Protein AF-H2YU91-F1 (afdb_monomer)

Foldseek 3Di:
DDDPVVVVVLQPQLPVVPPSDHALLSCCCSPVNADDVLLVVLLVVLVCVQCVVPPQWHFLVSVLVQFDLCQAPCNVVVVDPSVRVSVVLLVLLCRLDPDDSGIDGSVSSRSSVSVVVVVADDSVRSSSNSCRGRVD

Mean predicted aligned error: 5.47 Å

Nearest PDB structures (foldseek):
  8g2z-assembly1_1E  TM=6.990E-01  e=5.713E-08  Tetrahymena thermophila CU428
  3e3r-assembly2_A-2  TM=6.098E-01  e=7.472E-08  Homo sapiens
  8g2z-assembly1_2B  TM=7.391E-01  e=3.036E-06  Tetrahymena thermophila CU428
  8g2z-assembly1_3B  TM=7.334E-01  e=3.036E-06  Tetrahymena thermophila CU428
  8sf7-assembly1_1B  TM=7.199E-01  e=2.085E-06  Tetrahymena thermophila

Organism: Ciona savignyi (NCBI:txid51511)

InterPro domains:
  IPR002048 EF-hand domain [PF13499] (7-68)
  IPR002048 EF-hand domain [PS50222] (2-37)
  IPR011992 EF-hand domain pair [SSF47473] (2-133)
  IPR018247 EF-Hand 1, calcium-binding site [PS00018] (15-27)
  IPR051581 Calcium-Binding Signalling family [PTHR34524] (3-136)

Radius of gyration: 16.6 Å; Cα contacts (8 Å, |Δi|>4): 119; chains: 1; bounding box: 39×39×41 Å

Solvent-accessible surface area (backbone atoms only — not comparable to full-atom values): 7851 Å² total; per-residue (Å²): 131,79,54,68,70,58,47,54,54,51,46,61,67,37,24,77,88,69,80,85,59,73,53,74,65,37,48,41,47,66,77,75,44,78,67,54,67,77,60,44,52,52,53,53,52,51,50,51,67,68,30,76,82,67,78,65,51,32,48,48,70,59,53,55,71,60,46,36,50,65,50,28,67,52,30,64,72,66,77,40,52,49,69,56,54,53,48,53,53,52,53,52,49,48,71,58,38,88,84,45,67,53,52,43,33,66,64,51,54,46,51,55,46,43,60,53,48,74,76,40,95,42,68,68,58,47,51,50,39,50,27,51,22,59,73,105

Structure (mmCIF, N/CA/C/O backbone):
data_AF-H2YU91-F1
#
_entry.id   AF-H2YU91-F1
#
loop_
_atom_site.group_PDB
_atom_site.id
_atom_site.type_symbol
_atom_site.label_atom_id
_atom_site.label_alt_id
_atom_site.label_comp_id
_atom_site.label_asym_id
_atom_site.label_entity_id
_atom_site.label_seq_id
_atom_site.pdbx_PDB_ins_code
_atom_site.Cartn_x
_atom_site.Cartn_y
_atom_site.Cartn_z
_atom_site.occupancy
_atom_site.B_iso_or_equiv
_atom_site.auth_seq_id
_atom_site.auth_comp_id
_atom_site.auth_asym_id
_atom_site.auth_atom_id
_atom_site.pdbx_PDB_model_num
ATOM 1 N N . MET A 1 1 ? -23.578 22.900 10.680 1.00 58.44 1 MET A N 1
ATOM 2 C CA . MET A 1 1 ? -22.507 22.598 11.651 1.00 58.44 1 MET A CA 1
ATOM 3 C C . MET A 1 1 ? -23.056 21.514 12.563 1.00 58.44 1 MET A C 1
ATOM 5 O O . MET A 1 1 ? -24.199 21.667 12.978 1.00 58.44 1 MET A O 1
ATOM 9 N N . LEU A 1 2 ? -22.345 20.401 12.759 1.00 70.62 2 LEU A N 1
ATOM 10 C CA . LEU A 1 2 ? -22.827 19.314 13.622 1.00 70.62 2 LEU A CA 1
ATOM 11 C C . LEU A 1 2 ? -22.892 19.802 15.084 1.00 70.62 2 LEU A C 1
ATOM 13 O O . LEU A 1 2 ? -21.989 20.538 15.493 1.00 70.62 2 LEU A O 1
ATOM 17 N N . PRO A 1 3 ? -23.932 19.447 15.861 1.00 87.12 3 PRO A N 1
ATOM 18 C CA . PRO A 1 3 ? -23.958 19.666 17.306 1.00 87.12 3 PRO A CA 1
ATOM 19 C C . PRO A 1 3 ? -22.715 19.079 17.985 1.00 87.12 3 PRO A C 1
ATOM 21 O O . PRO A 1 3 ? -22.212 18.038 17.567 1.00 87.12 3 PRO A O 1
ATOM 24 N N . GLN A 1 4 ? -22.221 19.721 19.047 1.00 79.25 4 GLN A N 1
ATOM 25 C CA . GLN A 1 4 ? -20.974 19.312 19.708 1.00 79.25 4 GLN A CA 1
ATOM 26 C C . GLN A 1 4 ? -21.001 17.849 20.186 1.00 79.25 4 GLN A C 1
ATOM 28 O O . GLN A 1 4 ? -20.029 17.127 19.995 1.00 79.25 4 GLN A O 1
ATOM 33 N N . GLN A 1 5 ? -22.127 17.393 20.740 1.00 78.69 5 GLN A N 1
ATOM 34 C CA . GLN A 1 5 ? -22.296 15.997 21.164 1.00 78.69 5 GLN A CA 1
ATOM 35 C C . GLN A 1 5 ? -22.234 15.004 19.997 1.00 78.69 5 GLN A C 1
ATOM 37 O O 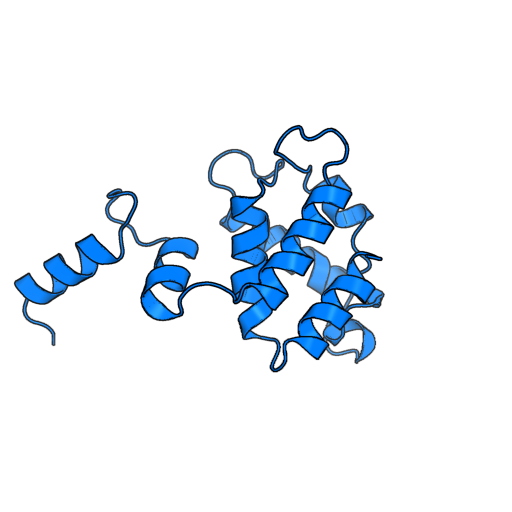. GLN A 1 5 ? -21.677 13.917 20.150 1.00 78.69 5 GLN A O 1
ATOM 42 N N . ASP A 1 6 ? -22.759 15.379 18.830 1.00 83.81 6 ASP A N 1
ATOM 43 C CA . ASP A 1 6 ? -22.709 14.535 17.634 1.00 83.81 6 ASP A CA 1
ATOM 44 C C . ASP A 1 6 ? -21.281 14.479 17.084 1.00 83.81 6 ASP A C 1
ATOM 46 O O . ASP A 1 6 ? -20.818 13.415 16.682 1.00 83.81 6 ASP A O 1
ATOM 50 N N . PHE A 1 7 ? -20.550 15.598 17.131 1.00 83.38 7 PHE A N 1
ATOM 51 C CA . PHE A 1 7 ? -19.137 15.631 16.759 1.00 83.38 7 PHE A CA 1
ATOM 52 C C . PHE A 1 7 ? -18.283 14.758 17.682 1.00 83.38 7 PHE A C 1
ATOM 54 O O . PHE A 1 7 ? -17.522 13.938 17.186 1.00 83.38 7 PHE A O 1
ATOM 61 N N . GLU A 1 8 ? -18.433 14.875 19.005 1.00 83.62 8 GLU A N 1
ATOM 62 C CA . GLU A 1 8 ? -17.699 14.044 19.972 1.00 83.62 8 GLU A CA 1
ATOM 63 C C . GLU A 1 8 ? -18.024 12.552 19.814 1.00 83.62 8 GLU A C 1
ATOM 65 O O . GLU A 1 8 ? -17.147 11.702 19.963 1.00 83.62 8 GLU A O 1
ATOM 70 N N . SER A 1 9 ? -19.275 12.230 19.475 1.00 84.06 9 SER A N 1
ATOM 71 C CA . SER A 1 9 ? -19.697 10.852 19.219 1.00 84.06 9 SER A CA 1
ATOM 72 C C . SER A 1 9 ? -19.071 10.295 17.942 1.00 84.06 9 SER A C 1
ATOM 74 O O . SER A 1 9 ? -18.565 9.178 17.961 1.00 84.06 9 SER A O 1
ATOM 76 N N . VAL A 1 10 ? -19.059 11.070 16.851 1.00 84.56 10 VAL A N 1
ATOM 77 C CA . VAL A 1 10 ? -18.381 10.685 15.601 1.00 84.56 10 VAL A CA 1
ATOM 78 C C . VAL A 1 10 ? -16.875 10.577 15.822 1.00 84.56 10 VAL A C 1
ATOM 80 O O . VAL A 1 10 ? -16.274 9.606 15.383 1.00 84.56 10 VAL A O 1
ATOM 83 N N . TRP A 1 11 ? -16.274 11.519 16.551 1.00 84.81 11 TRP A N 1
ATOM 84 C CA . TRP A 1 11 ? -14.840 11.522 16.832 1.00 84.81 11 TRP A CA 1
ATOM 85 C C . TRP A 1 11 ? -14.397 10.234 17.526 1.00 84.81 11 TRP A C 1
ATOM 87 O O . TRP A 1 11 ? -13.469 9.593 17.060 1.00 84.81 11 TRP A O 1
ATOM 97 N N . ARG A 1 12 ? -15.126 9.787 18.558 1.00 83.50 12 ARG A N 1
ATOM 98 C CA . ARG A 1 12 ? -14.846 8.518 19.261 1.00 83.50 12 ARG A CA 1
ATOM 99 C C . ARG A 1 12 ? -15.008 7.262 18.409 1.00 83.50 12 ARG A C 1
ATOM 101 O O . ARG A 1 12 ? -14.512 6.212 18.792 1.00 83.50 12 ARG A O 1
ATOM 108 N N . VAL A 1 13 ? -15.784 7.332 17.330 1.00 83.31 13 VAL A N 1
ATOM 109 C CA . VAL A 1 13 ? -15.941 6.202 16.404 1.00 83.31 13 VAL A CA 1
ATOM 110 C C . VAL A 1 13 ? -14.771 6.144 15.425 1.00 83.31 13 VAL A C 1
ATOM 112 O O . VAL A 1 13 ? -14.408 5.052 15.004 1.00 83.31 13 VAL A O 1
ATOM 115 N N . VAL A 1 14 ? -14.207 7.299 15.062 1.00 84.75 14 VAL A N 1
ATOM 116 C CA . VAL A 1 14 ? -13.134 7.406 14.064 1.00 84.75 14 VAL A CA 1
ATOM 117 C C . VAL A 1 14 ? -11.743 7.255 14.687 1.00 84.75 14 VAL A C 1
ATOM 119 O O . VAL A 1 14 ? -10.890 6.613 14.087 1.00 84.75 14 VAL A O 1
ATOM 122 N N . ASP A 1 15 ? -11.528 7.828 15.871 1.00 85.62 15 ASP A N 1
ATOM 123 C CA . ASP A 1 15 ? -10.314 7.685 16.686 1.00 85.62 15 ASP A CA 1
ATOM 124 C C . ASP A 1 15 ? -10.344 6.321 17.399 1.00 85.62 15 ASP A C 1
ATOM 126 O O . ASP A 1 15 ? -10.831 6.179 18.526 1.00 85.62 15 ASP A O 1
ATOM 130 N N . GLU A 1 16 ? -9.919 5.273 16.691 1.00 80.31 16 GLU A N 1
ATOM 131 C CA . GLU A 1 16 ? -9.987 3.898 17.186 1.00 80.31 16 GLU A CA 1
ATOM 132 C C . GLU A 1 16 ? -8.987 3.652 18.318 1.00 80.31 16 GLU A C 1
ATOM 134 O O . GLU A 1 16 ? -9.270 2.897 19.259 1.00 80.31 16 GLU A O 1
ATOM 139 N N . ASN A 1 17 ? -7.807 4.268 18.228 1.00 83.75 17 ASN A N 1
ATOM 140 C CA . ASN A 1 17 ? -6.739 4.079 19.201 1.00 83.75 17 ASN A CA 1
ATOM 141 C C . ASN A 1 17 ? -6.903 4.978 20.456 1.00 83.75 17 ASN A C 1
ATOM 143 O O . ASN A 1 17 ? -6.273 4.706 21.483 1.00 83.75 17 ASN A O 1
ATOM 147 N N . ASN A 1 18 ? -7.826 5.949 20.417 1.00 83.38 18 ASN A N 1
ATOM 148 C CA . ASN A 1 18 ? -8.137 6.934 21.458 1.00 83.38 18 ASN A CA 1
ATOM 149 C C . ASN A 1 18 ? -6.953 7.836 21.844 1.00 83.38 18 ASN A C 1
ATOM 151 O O . ASN A 1 18 ? -6.814 8.215 23.0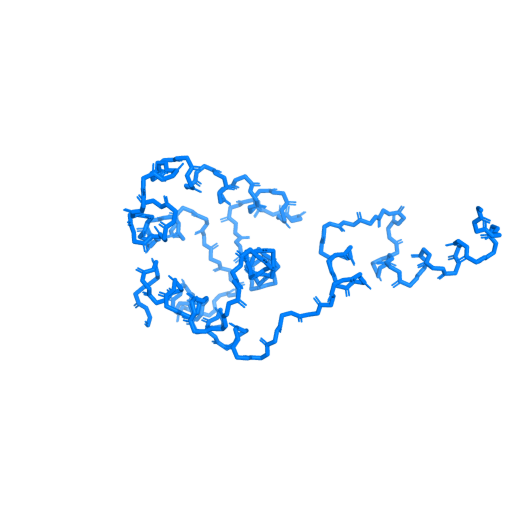15 1.00 83.38 18 ASN A O 1
ATOM 155 N N . ASP A 1 19 ? -6.087 8.176 20.893 1.00 87.25 19 ASP A N 1
ATOM 156 C CA . ASP A 1 19 ? -4.964 9.091 21.109 1.00 87.25 19 ASP A CA 1
ATOM 157 C C . ASP A 1 19 ? -5.344 10.571 20.902 1.00 87.25 19 ASP A C 1
ATOM 159 O O . ASP A 1 19 ? -4.557 11.472 21.220 1.00 87.25 19 ASP A O 1
ATOM 163 N N . GLY A 1 20 ? -6.580 10.835 20.466 1.00 84.56 20 GLY A N 1
ATOM 164 C CA . GLY A 1 20 ? -7.116 12.172 20.248 1.00 84.56 20 GLY A CA 1
ATOM 165 C C . GLY A 1 20 ? -6.743 12.778 18.896 1.00 84.56 20 GLY A C 1
ATOM 166 O O . GLY A 1 20 ? -7.084 13.942 18.654 1.00 84.56 20 GLY A O 1
ATOM 167 N N . VAL A 1 21 ? -6.065 12.035 18.020 1.00 84.88 21 VAL A N 1
ATOM 168 C CA . VAL A 1 21 ? -5.829 12.394 16.620 1.00 84.88 21 VAL A CA 1
ATOM 169 C C . VAL A 1 21 ? -6.474 11.356 15.700 1.00 84.88 21 VAL A C 1
ATOM 171 O O . VAL A 1 21 ? -6.851 10.282 16.129 1.00 84.88 21 VAL A O 1
ATOM 174 N N . ILE A 1 22 ? -6.692 11.720 14.435 1.00 83.56 22 ILE A N 1
ATOM 175 C CA . ILE A 1 22 ? -7.151 10.772 13.414 1.00 83.56 22 ILE A CA 1
ATOM 176 C C . ILE A 1 22 ? -6.002 10.614 12.435 1.00 83.56 22 ILE A C 1
ATOM 178 O O . ILE A 1 22 ? -5.651 11.575 11.736 1.00 83.56 22 ILE A O 1
ATOM 182 N N . ASP A 1 23 ? -5.409 9.427 12.395 1.00 83.19 23 ASP A N 1
ATOM 183 C CA . ASP A 1 23 ? -4.364 9.130 11.425 1.00 83.19 23 ASP A CA 1
ATOM 184 C C . ASP A 1 23 ? -4.934 8.774 10.037 1.00 83.19 23 ASP A C 1
ATOM 186 O O . ASP A 1 23 ? -6.145 8.725 9.795 1.00 83.19 23 ASP A O 1
ATOM 190 N N . TYR A 1 24 ? -4.039 8.580 9.066 1.00 79.44 24 TYR A N 1
ATOM 191 C CA . TYR A 1 24 ? -4.442 8.241 7.702 1.00 79.44 24 TYR A CA 1
ATOM 192 C C . TYR A 1 24 ? -5.224 6.920 7.635 1.00 79.44 24 TYR A C 1
ATOM 194 O O . TYR A 1 24 ? -6.212 6.833 6.903 1.00 79.44 24 TYR A O 1
ATOM 202 N N . GLY A 1 25 ? -4.803 5.904 8.389 1.00 79.62 25 GLY A N 1
ATOM 203 C CA . GLY A 1 25 ? -5.439 4.592 8.407 1.00 79.62 25 GLY A CA 1
ATOM 204 C C . GLY A 1 25 ? -6.829 4.638 9.041 1.00 79.62 25 GLY A C 1
ATOM 205 O O . GLY A 1 25 ? -7.769 4.056 8.500 1.00 79.62 25 GLY A O 1
ATOM 206 N N . GLU A 1 26 ? -6.986 5.353 10.152 1.00 83.81 26 GLU A N 1
ATOM 207 C CA . GLU A 1 26 ? -8.269 5.586 10.830 1.00 83.81 26 GLU A CA 1
ATOM 208 C C . GLU A 1 26 ? -9.259 6.354 9.951 1.00 83.81 26 GLU A C 1
ATOM 210 O O . GLU A 1 26 ? -10.423 5.955 9.816 1.00 83.81 26 GLU A O 1
ATOM 215 N N . PHE A 1 27 ? -8.792 7.405 9.267 1.00 83.75 27 PHE A N 1
ATOM 216 C CA . PHE A 1 27 ? -9.609 8.143 8.305 1.00 83.75 27 PHE A CA 1
ATOM 217 C C . PHE A 1 27 ? -10.076 7.243 7.154 1.00 83.75 27 PHE A C 1
ATOM 219 O O . PHE A 1 27 ? -11.263 7.209 6.820 1.00 83.75 27 PHE A O 1
ATOM 226 N N . MET A 1 28 ? -9.156 6.493 6.546 1.00 82.69 28 MET A N 1
ATOM 227 C CA . MET A 1 28 ? -9.470 5.616 5.417 1.00 82.69 28 MET A CA 1
ATOM 228 C C . MET A 1 28 ? -10.515 4.565 5.803 1.00 82.69 28 MET A C 1
ATOM 230 O O . MET A 1 28 ? -11.536 4.430 5.125 1.00 82.69 28 MET A O 1
ATOM 234 N N . ARG A 1 29 ? -10.319 3.878 6.932 1.00 83.88 29 ARG A N 1
ATOM 235 C CA . ARG A 1 29 ? -11.232 2.825 7.394 1.00 83.88 29 ARG A CA 1
ATOM 236 C C . ARG A 1 29 ? -12.604 3.368 7.778 1.00 83.88 29 ARG A C 1
ATOM 238 O O . ARG A 1 29 ? -13.610 2.757 7.426 1.00 83.88 29 ARG A O 1
ATOM 245 N N . SER A 1 30 ? -12.658 4.537 8.410 1.00 83.88 30 SER A N 1
ATOM 246 C CA . SER A 1 30 ? -13.921 5.121 8.869 1.00 83.88 30 SER A CA 1
ATOM 247 C C . SER A 1 30 ? -14.779 5.703 7.746 1.00 83.88 30 SER A C 1
ATOM 249 O O . SER A 1 30 ? -16.004 5.595 7.791 1.00 83.88 30 SER A O 1
ATOM 251 N N . PHE A 1 31 ? -14.164 6.334 6.740 1.00 82.69 31 PHE A N 1
ATOM 252 C CA . PHE A 1 31 ? -14.903 7.062 5.699 1.00 82.69 31 PHE A CA 1
ATOM 253 C C . PHE A 1 31 ? -15.024 6.308 4.378 1.00 82.69 31 PHE A C 1
ATOM 255 O O . PHE A 1 31 ? -16.000 6.499 3.651 1.00 82.69 31 PHE A O 1
ATOM 262 N N . ILE A 1 32 ? -14.035 5.484 4.040 1.00 85.12 32 ILE A N 1
ATOM 263 C CA . ILE A 1 32 ? -13.970 4.783 2.753 1.00 85.12 32 ILE A CA 1
ATOM 264 C C . ILE A 1 32 ? -14.218 3.288 2.950 1.00 85.12 32 ILE A C 1
ATOM 266 O O . ILE A 1 32 ? -14.833 2.643 2.099 1.00 85.12 32 ILE A O 1
ATOM 270 N N . GLY A 1 33 ? -13.807 2.763 4.102 1.00 84.50 33 GLY A N 1
ATOM 271 C CA . GLY A 1 33 ? -13.907 1.355 4.427 1.00 84.50 33 GLY A CA 1
ATOM 272 C C . GLY A 1 33 ? -12.705 0.562 3.935 1.00 84.50 33 GLY A C 1
ATOM 273 O O . GLY A 1 33 ? -11.722 1.082 3.412 1.00 84.50 33 GLY A O 1
ATOM 274 N N . GLU A 1 34 ? -12.805 -0.741 4.134 1.00 87.69 34 GLU A N 1
ATOM 275 C CA . GLU A 1 34 ? -11.731 -1.686 3.883 1.00 87.69 34 GLU A CA 1
ATOM 276 C C . GLU A 1 34 ? -11.608 -2.091 2.407 1.00 87.69 34 GLU A C 1
ATOM 278 O O . GLU A 1 34 ? -12.597 -2.256 1.685 1.00 87.69 34 GLU A O 1
ATOM 283 N N . MET A 1 35 ? -10.376 -2.357 1.965 1.00 92.94 35 MET A N 1
ATOM 284 C CA . MET A 1 35 ? -10.140 -2.935 0.643 1.00 92.94 35 MET A CA 1
ATOM 285 C C . MET A 1 35 ? -10.788 -4.327 0.521 1.00 92.94 35 MET A C 1
ATOM 287 O O . MET A 1 35 ? -10.601 -5.194 1.378 1.00 92.94 35 MET A O 1
ATOM 291 N N . ASN A 1 36 ? -11.494 -4.567 -0.592 1.00 94.69 36 ASN A N 1
ATOM 292 C CA . ASN A 1 36 ? -12.190 -5.833 -0.843 1.00 94.69 36 ASN A CA 1
ATOM 293 C C . ASN A 1 36 ? -11.253 -7.061 -0.790 1.00 94.69 36 ASN A C 1
ATOM 295 O O . ASN A 1 36 ? -10.050 -6.970 -1.059 1.00 94.69 36 ASN A O 1
ATOM 299 N N . GLU A 1 37 ? -11.810 -8.241 -0.486 1.00 96.31 37 GLU A N 1
ATOM 300 C CA . GLU A 1 37 ? -10.998 -9.449 -0.267 1.00 96.31 37 GLU A CA 1
ATOM 301 C C . GLU A 1 37 ? -10.229 -9.889 -1.520 1.00 96.31 37 GLU A C 1
ATOM 303 O O . GLU A 1 37 ? -9.128 -10.426 -1.412 1.00 96.31 37 GLU A O 1
ATOM 308 N N . THR A 1 38 ? -10.746 -9.621 -2.720 1.00 97.06 38 THR A N 1
ATOM 309 C CA . THR A 1 38 ? -10.065 -9.953 -3.977 1.00 97.06 38 THR A CA 1
ATOM 310 C C . THR A 1 38 ? -8.735 -9.207 -4.108 1.00 97.06 38 THR A C 1
ATOM 312 O O . THR A 1 38 ? -7.699 -9.820 -4.389 1.00 97.06 38 THR A O 1
ATOM 315 N N . ARG A 1 39 ? -8.726 -7.897 -3.844 1.00 97.88 39 ARG A N 1
ATOM 316 C CA . ARG A 1 39 ? -7.504 -7.082 -3.834 1.00 97.88 39 ARG A CA 1
ATOM 317 C C . ARG A 1 39 ? -6.631 -7.393 -2.616 1.00 97.88 39 ARG A C 1
ATOM 319 O O . ARG A 1 39 ? -5.415 -7.555 -2.745 1.00 97.88 39 ARG A O 1
ATOM 326 N N . ARG A 1 40 ? -7.237 -7.596 -1.445 1.00 96.75 40 ARG A N 1
ATOM 327 C CA . ARG A 1 40 ? -6.521 -7.977 -0.218 1.00 96.75 40 ARG A CA 1
ATOM 328 C C . ARG A 1 40 ? -5.779 -9.303 -0.360 1.00 96.75 40 ARG A C 1
ATOM 330 O O . ARG A 1 40 ? -4.645 -9.425 0.102 1.00 96.75 40 ARG A O 1
ATOM 337 N N . ALA A 1 41 ? -6.352 -10.280 -1.058 1.00 97.75 41 ALA A N 1
ATOM 338 C CA . ALA A 1 41 ? -5.716 -11.567 -1.308 1.00 97.75 41 ALA A CA 1
ATOM 339 C C . ALA A 1 41 ? -4.408 -11.432 -2.107 1.00 97.75 41 ALA A C 1
ATOM 341 O O . ALA A 1 41 ? -3.427 -12.112 -1.784 1.00 97.75 41 ALA A O 1
ATOM 342 N N . VAL A 1 42 ? -4.345 -10.540 -3.109 1.00 98.12 42 VAL A N 1
ATOM 343 C CA . VAL A 1 42 ? -3.098 -10.310 -3.859 1.00 98.12 42 VAL A CA 1
ATOM 344 C C . VAL A 1 42 ? -2.068 -9.539 -3.031 1.00 98.12 42 VAL A C 1
ATOM 346 O O . VAL A 1 42 ? -0.899 -9.921 -3.044 1.00 98.12 42 VAL A O 1
ATOM 349 N N . VAL A 1 43 ? -2.482 -8.551 -2.231 1.00 97.94 43 VAL A N 1
ATOM 350 C CA . VAL A 1 43 ? -1.594 -7.848 -1.281 1.00 97.94 43 VAL A CA 1
ATOM 351 C C . VAL A 1 43 ? -0.972 -8.839 -0.294 1.00 97.94 43 VAL A C 1
ATOM 353 O O . VAL A 1 43 ? 0.248 -8.892 -0.137 1.00 97.94 43 VAL A O 1
ATOM 356 N N . ARG A 1 44 ? -1.789 -9.729 0.279 1.00 97.06 44 ARG A N 1
ATOM 357 C CA . ARG A 1 44 ? -1.350 -10.807 1.176 1.00 97.06 44 ARG A CA 1
ATOM 358 C C . ARG A 1 44 ? -0.373 -11.769 0.498 1.00 97.06 44 ARG A C 1
ATOM 360 O O . ARG A 1 44 ? 0.609 -12.188 1.112 1.00 97.06 44 ARG A O 1
ATOM 367 N N . LYS A 1 45 ? -0.622 -12.124 -0.768 1.00 97.19 45 LYS A N 1
ATOM 368 C CA . LYS A 1 45 ? 0.277 -12.970 -1.571 1.00 97.19 45 LYS A CA 1
ATOM 369 C C . LYS A 1 45 ? 1.635 -12.297 -1.779 1.00 97.19 45 LYS A C 1
ATOM 371 O O . LYS A 1 45 ? 2.659 -12.958 -1.619 1.00 97.19 45 LYS A O 1
ATOM 376 N N . VAL A 1 46 ? 1.643 -11.004 -2.106 1.00 97.56 46 VAL A N 1
ATOM 377 C CA . VAL A 1 46 ? 2.874 -10.219 -2.267 1.00 97.56 46 VAL A CA 1
ATOM 378 C C . VAL A 1 46 ? 3.644 -10.150 -0.955 1.00 97.56 46 VAL A C 1
ATOM 380 O O . VAL A 1 46 ? 4.822 -10.493 -0.942 1.00 97.56 46 VAL A O 1
ATOM 383 N N . TYR A 1 47 ? 2.994 -9.808 0.157 1.00 96.69 47 TYR A N 1
ATOM 384 C CA . TYR A 1 47 ? 3.690 -9.686 1.438 1.00 96.69 47 TYR A CA 1
ATOM 385 C C . TYR A 1 47 ? 4.347 -11.003 1.875 1.00 96.69 47 TYR A C 1
ATOM 387 O O . TYR A 1 47 ? 5.511 -11.024 2.259 1.00 96.69 47 TYR A O 1
ATOM 395 N N . ARG A 1 48 ? 3.657 -12.140 1.704 1.00 95.12 48 ARG A N 1
ATOM 396 C CA . ARG A 1 48 ? 4.236 -13.471 1.974 1.00 95.12 48 ARG A CA 1
ATOM 397 C C . ARG A 1 48 ? 5.465 -13.787 1.118 1.00 95.12 48 ARG A C 1
ATOM 399 O O . ARG A 1 48 ? 6.324 -14.542 1.558 1.00 95.12 48 ARG A O 1
ATOM 406 N N . LYS A 1 49 ? 5.543 -13.250 -0.104 1.00 94.94 49 LYS A N 1
ATOM 407 C CA . LYS A 1 49 ? 6.735 -13.370 -0.954 1.00 94.94 49 LYS A CA 1
ATOM 408 C C . LYS A 1 49 ? 7.883 -12.498 -0.434 1.00 94.94 49 LYS A C 1
ATOM 410 O O . LYS A 1 49 ? 9.035 -12.904 -0.552 1.00 94.94 49 LYS A O 1
ATOM 415 N N . LEU A 1 50 ? 7.570 -11.321 0.106 1.00 94.25 50 LEU A N 1
ATOM 416 C CA . LEU A 1 50 ? 8.549 -10.380 0.654 1.00 94.25 50 LEU A CA 1
ATOM 417 C C . LEU A 1 50 ? 9.097 -10.820 2.022 1.00 94.25 50 LEU A C 1
ATOM 419 O O . LEU A 1 50 ? 10.257 -10.548 2.316 1.00 94.25 50 LEU A O 1
ATOM 423 N N . ASP A 1 51 ? 8.308 -11.548 2.816 1.00 94.50 51 ASP A N 1
ATOM 424 C CA . ASP A 1 51 ? 8.713 -12.126 4.104 1.00 94.50 51 ASP A CA 1
ATOM 425 C C . ASP A 1 51 ? 8.734 -13.673 4.071 1.00 94.50 51 ASP A C 1
ATOM 427 O O . ASP A 1 51 ? 7.888 -14.342 4.676 1.00 94.50 51 ASP A O 1
ATOM 431 N N . PRO A 1 52 ? 9.710 -14.295 3.380 1.00 90.75 52 PRO A N 1
ATOM 432 C CA . PRO A 1 52 ? 9.801 -15.753 3.296 1.00 90.75 52 PRO A CA 1
ATOM 433 C C . PRO A 1 52 ? 10.134 -16.408 4.644 1.00 90.75 52 PRO A C 1
ATOM 435 O O . PRO A 1 52 ? 9.839 -17.586 4.847 1.00 90.75 52 PRO A O 1
ATOM 438 N N . ARG A 1 53 ? 10.753 -15.658 5.568 1.00 90.44 53 ARG A N 1
ATOM 439 C CA . ARG A 1 53 ? 11.125 -16.141 6.906 1.00 90.44 53 ARG A CA 1
ATOM 440 C C . ARG A 1 53 ? 9.984 -16.026 7.915 1.00 90.44 53 ARG A C 1
ATOM 442 O O . ARG A 1 53 ? 10.113 -16.583 9.000 1.00 90.44 53 ARG A O 1
ATOM 449 N N . LYS A 1 54 ? 8.880 -15.361 7.552 1.00 91.19 54 LYS A N 1
ATOM 450 C CA . LYS A 1 54 ? 7.734 -15.089 8.428 1.00 91.19 54 LYS A CA 1
ATOM 451 C C . LYS A 1 54 ? 8.152 -14.358 9.706 1.00 91.19 54 LYS A C 1
ATOM 453 O O . LYS A 1 54 ? 7.671 -14.685 10.788 1.00 91.19 54 LYS A O 1
ATOM 458 N N . CYS A 1 55 ? 9.080 -13.406 9.590 1.00 88.88 55 CYS A N 1
ATOM 459 C CA . CYS A 1 55 ? 9.497 -12.585 10.724 1.00 88.88 55 CYS A CA 1
ATOM 460 C C . CYS A 1 55 ? 8.487 -11.483 11.075 1.00 88.88 55 CYS A C 1
ATOM 462 O O . CYS A 1 55 ? 8.635 -10.857 12.119 1.00 88.88 55 CYS A O 1
ATOM 464 N N . GLY A 1 56 ? 7.466 -11.266 10.239 1.00 90.19 56 GLY A N 1
ATOM 465 C CA . GLY A 1 56 ? 6.387 -10.301 10.467 1.00 90.19 56 GLY A CA 1
ATOM 466 C C . GLY A 1 56 ? 6.697 -8.884 9.983 1.00 90.19 56 GLY A C 1
ATOM 467 O O . GLY A 1 56 ? 5.844 -8.010 10.102 1.00 90.19 56 GLY A O 1
ATOM 468 N N . PHE A 1 57 ? 7.891 -8.670 9.425 1.00 92.12 57 PHE A N 1
ATOM 469 C CA . PHE A 1 57 ? 8.372 -7.377 8.946 1.00 92.12 57 PHE A CA 1
ATOM 470 C C . PHE A 1 57 ? 9.207 -7.544 7.677 1.00 92.12 57 PHE A C 1
ATOM 472 O O . PHE A 1 57 ? 9.960 -8.511 7.540 1.00 92.12 57 PHE A O 1
ATOM 479 N N . VAL A 1 58 ? 9.120 -6.565 6.777 1.00 92.94 58 VAL A N 1
ATOM 480 C CA . VAL A 1 58 ? 9.919 -6.477 5.550 1.00 92.94 58 VAL A CA 1
ATOM 481 C C . VAL A 1 58 ? 10.753 -5.206 5.596 1.00 92.94 58 VAL A C 1
ATOM 483 O O . VAL A 1 58 ? 10.232 -4.124 5.854 1.00 92.94 58 VAL A O 1
ATOM 486 N N . ASN A 1 59 ? 12.049 -5.308 5.308 1.00 91.69 59 ASN A N 1
ATOM 487 C CA . ASN A 1 59 ? 12.893 -4.123 5.251 1.00 91.69 59 ASN A CA 1
ATOM 488 C C . ASN A 1 59 ? 12.536 -3.247 4.036 1.00 91.69 59 ASN A C 1
ATOM 490 O O . ASN A 1 59 ? 12.461 -3.744 2.911 1.00 91.69 59 ASN A O 1
ATOM 494 N N . LEU A 1 60 ? 12.387 -1.936 4.240 1.00 90.94 60 LEU A N 1
ATOM 495 C CA . LEU A 1 60 ? 12.007 -0.986 3.189 1.00 90.94 60 LEU A CA 1
ATOM 496 C C . LEU A 1 60 ? 12.993 -0.970 2.006 1.00 90.94 60 LEU A C 1
ATOM 498 O O . LEU A 1 60 ? 12.572 -0.837 0.857 1.00 90.94 60 LEU A O 1
ATOM 502 N N . LEU A 1 61 ? 14.297 -1.144 2.251 1.00 89.69 61 LEU A N 1
ATOM 503 C CA . LEU A 1 61 ? 15.294 -1.188 1.174 1.00 89.69 61 LEU A CA 1
ATOM 504 C C . LEU A 1 61 ? 15.166 -2.464 0.338 1.00 89.69 61 LEU A C 1
ATOM 506 O O . LEU A 1 61 ? 15.332 -2.418 -0.880 1.00 89.69 61 LEU A O 1
ATOM 510 N N . ASP A 1 62 ? 14.870 -3.599 0.969 1.00 89.38 62 ASP A N 1
ATOM 511 C CA . ASP A 1 62 ? 14.671 -4.862 0.254 1.00 89.38 62 ASP A CA 1
ATOM 512 C C . ASP A 1 62 ? 13.359 -4.844 -0.535 1.00 89.38 62 ASP A C 1
ATOM 514 O O . ASP A 1 62 ? 13.329 -5.259 -1.694 1.00 89.3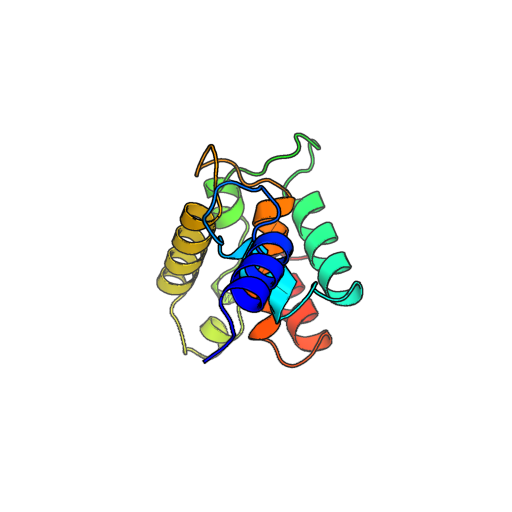8 62 ASP A O 1
ATOM 518 N N . LEU A 1 63 ? 12.307 -4.259 0.043 1.00 92.19 63 LEU A N 1
ATOM 519 C CA . LEU A 1 63 ? 11.045 -3.982 -0.636 1.00 92.19 63 LEU A CA 1
ATOM 520 C C . LEU A 1 63 ? 11.276 -3.153 -1.911 1.00 92.19 63 LEU A C 1
ATOM 522 O O . LEU A 1 63 ? 10.825 -3.548 -2.986 1.00 92.19 63 LEU A O 1
ATOM 526 N N . GLN A 1 64 ? 12.044 -2.060 -1.823 1.00 91.69 64 GLN A N 1
ATOM 527 C CA . GLN A 1 64 ? 12.390 -1.217 -2.974 1.00 91.69 64 GLN A CA 1
ATOM 528 C C . GLN A 1 64 ? 13.170 -1.966 -4.058 1.00 91.69 64 GLN A C 1
ATOM 530 O O . GLN A 1 64 ? 12.878 -1.804 -5.239 1.00 91.69 64 GLN A O 1
ATOM 535 N N . LYS A 1 65 ? 14.144 -2.802 -3.679 1.00 91.19 65 LYS A N 1
ATOM 536 C CA . LYS A 1 65 ? 14.942 -3.588 -4.639 1.00 91.19 65 LYS A CA 1
ATOM 537 C C . LYS A 1 65 ? 14.109 -4.617 -5.399 1.00 91.19 65 LYS A C 1
ATOM 539 O O . LYS A 1 65 ? 14.424 -4.939 -6.542 1.00 91.19 65 LYS A O 1
ATOM 544 N N . LEU A 1 66 ? 13.089 -5.176 -4.751 1.00 93.25 66 LEU A N 1
ATOM 545 C CA . LEU A 1 66 ? 12.216 -6.188 -5.345 1.00 93.25 66 LEU A CA 1
ATOM 546 C C . LEU A 1 66 ? 11.094 -5.575 -6.194 1.00 93.25 66 LEU A C 1
ATOM 548 O O . LEU A 1 66 ? 10.533 -6.269 -7.048 1.00 93.25 66 LEU A O 1
ATOM 552 N N . TYR A 1 67 ? 10.790 -4.293 -5.988 1.00 96.19 67 TYR A N 1
ATOM 553 C CA . TYR A 1 67 ? 9.753 -3.574 -6.714 1.00 96.19 67 TYR A CA 1
ATOM 554 C C . TYR A 1 67 ? 10.187 -3.210 -8.140 1.00 96.19 67 TYR A C 1
ATOM 556 O O . TYR A 1 67 ? 11.205 -2.558 -8.369 1.00 96.19 67 TYR A O 1
ATOM 564 N N . ARG A 1 68 ? 9.382 -3.596 -9.134 1.00 96.50 68 ARG A N 1
ATOM 565 C CA . ARG A 1 68 ? 9.632 -3.317 -10.556 1.00 96.50 68 ARG A CA 1
ATOM 566 C C . ARG A 1 68 ? 8.898 -2.047 -10.986 1.00 96.50 68 ARG A C 1
ATOM 568 O O . ARG A 1 68 ? 7.875 -2.133 -11.661 1.00 96.50 68 ARG A O 1
ATOM 575 N N . ALA A 1 69 ? 9.433 -0.881 -10.620 1.00 95.25 69 ALA A N 1
ATOM 576 C CA . ALA A 1 69 ? 8.804 0.421 -10.877 1.00 95.25 69 ALA A CA 1
ATOM 577 C C . ALA A 1 69 ? 8.458 0.662 -12.358 1.00 95.25 69 ALA A C 1
ATOM 579 O O . ALA A 1 69 ? 7.337 1.068 -12.651 1.00 95.25 69 ALA A O 1
ATOM 580 N N . ARG A 1 70 ? 9.350 0.313 -13.298 1.00 95.19 70 ARG A N 1
ATOM 581 C CA . ARG A 1 70 ? 9.075 0.350 -14.754 1.00 95.19 70 ARG A CA 1
ATOM 582 C C . ARG A 1 70 ? 7.799 -0.355 -15.210 1.00 95.19 70 ARG A C 1
ATOM 584 O O . ARG A 1 70 ? 7.254 -0.009 -16.250 1.00 95.19 70 ARG A O 1
ATOM 591 N N . ASN A 1 71 ? 7.341 -1.359 -14.465 1.00 95.94 71 ASN A N 1
ATOM 592 C CA . ASN A 1 71 ? 6.162 -2.141 -14.820 1.00 95.94 71 ASN A CA 1
ATOM 593 C C . ASN A 1 71 ? 4.864 -1.533 -14.263 1.00 95.94 71 ASN A C 1
ATOM 595 O O . ASN A 1 71 ? 3.780 -2.057 -14.527 1.00 95.94 71 ASN A O 1
ATOM 599 N N . HIS A 1 72 ? 4.959 -0.460 -13.475 1.00 96.00 72 HIS A N 1
ATOM 600 C CA . HIS A 1 72 ? 3.800 0.251 -12.966 1.00 96.00 72 HIS A CA 1
ATOM 601 C C . HIS A 1 72 ? 3.095 1.000 -14.111 1.00 96.00 72 HIS A C 1
ATOM 603 O O . HIS A 1 72 ? 3.782 1.672 -14.883 1.00 96.00 72 HIS A O 1
ATOM 609 N N . PRO A 1 73 ? 1.750 0.975 -14.213 1.00 94.62 73 PRO A N 1
ATOM 610 C CA . PRO A 1 73 ? 1.024 1.615 -15.315 1.00 94.62 73 PRO A CA 1
ATOM 611 C C . PRO A 1 73 ? 1.381 3.093 -15.528 1.00 94.62 73 PRO A C 1
ATOM 613 O O . PRO A 1 73 ? 1.586 3.518 -16.659 1.00 94.62 73 PRO A O 1
ATOM 616 N N . LEU A 1 74 ? 1.534 3.871 -14.448 1.00 93.81 74 LEU A N 1
ATOM 617 C CA . LEU A 1 74 ? 1.928 5.286 -14.545 1.00 93.81 74 LEU A CA 1
ATOM 618 C C . LEU A 1 74 ? 3.331 5.487 -15.130 1.00 93.81 74 LEU A C 1
ATOM 620 O O . LEU A 1 74 ? 3.565 6.487 -15.800 1.00 93.81 74 LEU A O 1
ATOM 624 N N . VAL A 1 75 ? 4.250 4.551 -14.894 1.00 96.12 75 VAL A N 1
ATOM 625 C CA . VAL A 1 75 ? 5.611 4.634 -15.431 1.00 96.12 75 VAL A CA 1
ATOM 626 C C . VAL A 1 75 ? 5.647 4.137 -16.868 1.00 96.12 75 VAL A C 1
ATOM 628 O O . VAL A 1 75 ? 6.213 4.801 -17.730 1.00 96.12 75 VAL A O 1
ATOM 631 N N . ALA A 1 76 ? 4.982 3.015 -17.145 1.00 94.38 76 ALA A N 1
ATOM 632 C CA . ALA A 1 76 ? 4.877 2.454 -18.488 1.00 94.38 76 ALA A CA 1
ATOM 633 C C . ALA A 1 76 ? 4.219 3.432 -19.478 1.00 94.38 76 ALA A C 1
ATOM 635 O O . ALA A 1 76 ? 4.619 3.493 -20.638 1.00 94.38 76 ALA A O 1
ATOM 636 N N . ASN A 1 77 ? 3.261 4.236 -19.007 1.00 94.12 77 ASN A N 1
ATOM 637 C CA . ASN A 1 77 ? 2.602 5.273 -19.802 1.00 94.12 77 ASN A CA 1
ATOM 638 C C . ASN A 1 77 ? 3.391 6.596 -19.872 1.00 94.12 77 ASN A C 1
ATOM 640 O O . ASN A 1 77 ? 2.968 7.513 -20.569 1.00 94.12 77 ASN A O 1
ATOM 644 N N . GLY A 1 78 ? 4.519 6.718 -19.163 1.00 94.00 78 GLY A N 1
ATOM 645 C CA . GLY A 1 78 ? 5.345 7.930 -19.139 1.00 94.00 78 GLY A CA 1
ATOM 646 C C . GLY A 1 78 ? 4.799 9.071 -18.272 1.00 94.00 78 GLY A C 1
ATOM 647 O O . GLY A 1 78 ? 5.316 10.183 -18.345 1.00 94.00 78 GLY A O 1
ATOM 648 N N . ASN A 1 79 ? 3.786 8.817 -17.438 1.00 95.00 79 ASN A N 1
ATOM 649 C CA . ASN A 1 79 ? 3.171 9.833 -16.576 1.00 95.00 79 ASN A CA 1
ATOM 650 C C . ASN A 1 79 ? 4.060 10.191 -15.374 1.00 95.00 79 ASN A C 1
ATOM 652 O O . ASN A 1 79 ? 4.016 11.317 -14.888 1.00 95.00 79 ASN A O 1
ATOM 656 N N . VAL A 1 80 ? 4.833 9.226 -14.868 1.00 95.75 80 VAL A N 1
ATOM 657 C CA . VAL A 1 80 ? 5.739 9.380 -13.717 1.00 95.75 80 VAL A CA 1
ATOM 658 C C . VAL A 1 80 ? 7.039 8.624 -14.004 1.00 95.75 80 VAL A C 1
ATOM 660 O O . VAL A 1 80 ? 7.017 7.579 -14.648 1.00 95.75 80 VAL A O 1
ATOM 663 N N . SER A 1 81 ? 8.186 9.123 -13.537 1.00 97.19 81 SER A N 1
ATOM 664 C CA . SER A 1 81 ? 9.459 8.398 -13.660 1.00 97.19 81 SER A CA 1
ATOM 665 C C . SER A 1 81 ? 9.597 7.294 -12.603 1.00 97.19 81 SER A C 1
ATOM 667 O O . SER A 1 81 ? 9.007 7.369 -11.525 1.00 97.19 81 SER A O 1
ATOM 669 N N . GLU A 1 82 ? 10.426 6.277 -12.862 1.00 95.62 82 GLU A N 1
ATOM 670 C CA . GLU A 1 82 ? 10.698 5.212 -11.878 1.00 95.62 82 GLU A CA 1
ATOM 671 C C . GLU A 1 82 ? 11.206 5.764 -10.542 1.00 95.62 82 GLU A C 1
ATOM 673 O O . GLU A 1 82 ? 10.762 5.334 -9.478 1.00 95.62 82 GLU A O 1
ATOM 678 N N . SER A 1 83 ? 12.118 6.740 -10.595 1.00 94.94 83 SER A N 1
ATOM 679 C CA . SER A 1 83 ? 12.695 7.362 -9.403 1.00 94.94 83 SER A CA 1
ATOM 680 C C . SER A 1 83 ? 11.654 8.122 -8.591 1.00 94.94 83 SER A C 1
ATOM 682 O O . SER A 1 83 ? 11.682 8.070 -7.365 1.00 94.94 83 SER A O 1
ATOM 684 N N . GLU A 1 84 ? 10.736 8.813 -9.267 1.00 95.31 84 GLU A N 1
ATOM 685 C CA . GLU A 1 84 ? 9.688 9.584 -8.609 1.00 95.31 84 GLU A CA 1
ATOM 686 C C . GLU A 1 84 ? 8.658 8.666 -7.947 1.00 95.31 84 GLU A C 1
ATOM 688 O O . GLU A 1 84 ? 8.317 8.869 -6.785 1.00 95.31 84 GLU A O 1
ATOM 693 N N . LEU A 1 85 ? 8.243 7.592 -8.626 1.00 94.75 85 LEU A N 1
ATOM 694 C CA . LEU A 1 85 ? 7.335 6.603 -8.043 1.00 94.75 85 LEU A CA 1
ATOM 695 C C . LEU A 1 85 ? 7.946 5.934 -6.800 1.00 94.75 85 LEU A C 1
ATOM 697 O O . LEU A 1 85 ? 7.286 5.798 -5.770 1.00 94.75 85 LEU A O 1
ATOM 701 N N . LEU A 1 86 ? 9.221 5.541 -6.872 1.00 93.81 86 LEU A N 1
ATOM 702 C CA . LEU A 1 86 ? 9.934 4.946 -5.737 1.00 93.81 86 LEU A CA 1
ATOM 703 C C . LEU A 1 86 ? 10.102 5.931 -4.573 1.00 93.81 86 LEU A C 1
ATOM 705 O O . LEU A 1 86 ? 10.020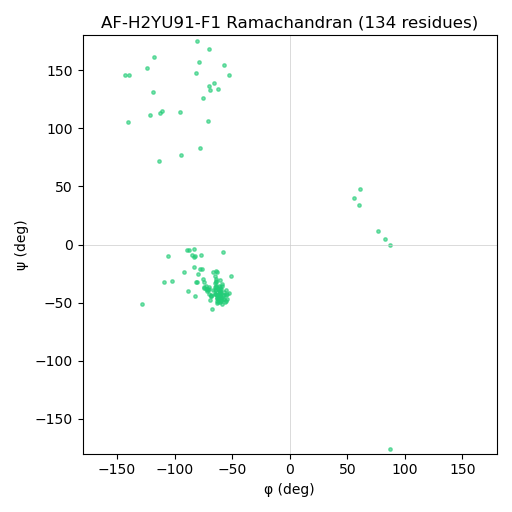 5.517 -3.413 1.00 93.81 86 LEU A O 1
ATOM 709 N N . ARG A 1 87 ? 10.332 7.218 -4.869 1.00 93.88 87 ARG A N 1
ATOM 710 C CA . ARG A 1 87 ? 10.408 8.286 -3.864 1.00 93.88 87 ARG A CA 1
ATOM 711 C C . ARG A 1 87 ? 9.073 8.444 -3.141 1.00 93.88 87 ARG A C 1
ATOM 713 O O . ARG A 1 87 ? 9.057 8.377 -1.916 1.00 93.88 87 ARG A O 1
ATOM 720 N N . GLN A 1 88 ? 7.974 8.560 -3.886 1.00 92.62 88 GLN A N 1
ATOM 721 C CA . GLN A 1 88 ? 6.625 8.672 -3.322 1.00 92.62 88 GLN A CA 1
ATOM 722 C C . GLN A 1 88 ? 6.274 7.455 -2.461 1.00 92.62 88 GLN A C 1
ATOM 724 O O . GLN A 1 88 ? 5.850 7.617 -1.323 1.00 92.62 88 GLN A O 1
ATOM 729 N N . MET A 1 89 ? 6.544 6.236 -2.943 1.00 92.38 89 MET A N 1
ATOM 730 C CA . MET A 1 89 ? 6.333 5.011 -2.161 1.00 92.38 89 MET A CA 1
ATOM 731 C C . MET A 1 89 ? 7.114 5.036 -0.838 1.00 92.38 89 MET A C 1
ATOM 733 O O . MET A 1 89 ? 6.582 4.667 0.207 1.00 92.38 89 MET A O 1
ATOM 737 N N . LYS A 1 90 ? 8.378 5.478 -0.867 1.00 90.69 90 LYS A N 1
ATOM 738 C CA . LYS A 1 90 ? 9.213 5.592 0.336 1.00 90.69 90 LYS A CA 1
ATOM 739 C C . LYS A 1 90 ? 8.629 6.583 1.340 1.00 90.69 90 LYS A C 1
ATOM 741 O O . LYS A 1 90 ? 8.631 6.305 2.534 1.00 90.69 90 LYS A O 1
ATOM 746 N N . GLU A 1 91 ? 8.175 7.733 0.854 1.00 90.12 91 GLU A N 1
ATOM 747 C CA . GLU A 1 91 ? 7.576 8.783 1.676 1.00 90.12 91 GLU A CA 1
ATOM 748 C C . GLU A 1 91 ? 6.263 8.316 2.303 1.00 90.12 91 GLU A C 1
ATOM 750 O O . GLU A 1 91 ? 6.082 8.502 3.502 1.00 90.12 91 GLU A O 1
ATOM 755 N N . SER A 1 92 ? 5.408 7.622 1.545 1.00 89.62 92 SER A N 1
ATOM 756 C CA . SER A 1 92 ? 4.180 7.030 2.081 1.00 89.62 92 SER A CA 1
ATOM 757 C C . SER A 1 92 ? 4.471 6.023 3.193 1.00 89.62 92 SER A C 1
ATOM 759 O O . SER A 1 92 ? 3.885 6.118 4.265 1.00 89.62 92 SER A O 1
ATOM 761 N N . PHE A 1 93 ? 5.418 5.099 2.997 1.00 89.94 93 PHE A N 1
ATOM 762 C CA . PHE A 1 93 ? 5.785 4.159 4.062 1.00 89.94 93 PHE A CA 1
ATOM 763 C C . PHE A 1 93 ? 6.391 4.853 5.284 1.00 89.94 93 PHE A C 1
ATOM 765 O O . PHE A 1 93 ? 6.094 4.466 6.406 1.00 89.94 93 PHE A O 1
ATOM 772 N N . ALA A 1 94 ? 7.188 5.907 5.097 1.00 86.06 94 ALA A N 1
ATOM 773 C CA . ALA A 1 94 ? 7.733 6.672 6.217 1.00 86.06 94 ALA A CA 1
ATOM 774 C C . ALA A 1 94 ? 6.651 7.400 7.037 1.00 86.06 94 ALA A C 1
ATOM 776 O O . ALA A 1 94 ? 6.870 7.638 8.220 1.00 86.06 94 ALA A O 1
ATOM 777 N N . GLN A 1 95 ? 5.515 7.750 6.424 1.00 83.06 95 GLN A N 1
ATOM 778 C CA . GLN A 1 95 ? 4.367 8.359 7.105 1.00 83.06 95 GLN A CA 1
ATOM 779 C C . GLN A 1 95 ? 3.491 7.332 7.833 1.00 83.06 95 GLN A C 1
ATOM 781 O O . GLN A 1 95 ? 2.922 7.666 8.864 1.00 83.06 95 GLN A O 1
ATOM 786 N N . LEU A 1 96 ? 3.395 6.107 7.307 1.00 81.12 96 LEU A N 1
ATOM 787 C CA . LEU A 1 96 ? 2.634 5.011 7.922 1.00 81.12 96 LEU A CA 1
ATOM 788 C C . LEU A 1 96 ? 3.404 4.327 9.058 1.00 81.12 96 LEU A C 1
ATOM 790 O O . LEU A 1 96 ? 2.808 3.742 9.950 1.00 81.12 96 LEU A O 1
ATOM 794 N N . CYS A 1 97 ? 4.737 4.376 9.037 1.00 76.00 97 CYS A N 1
ATOM 795 C CA . CYS A 1 97 ? 5.542 3.717 10.055 1.00 76.00 97 CYS A CA 1
ATOM 796 C C . CYS A 1 97 ? 5.462 4.412 11.417 1.00 76.00 97 CYS A C 1
ATOM 798 O O . CYS A 1 97 ? 6.119 5.427 11.647 1.00 76.00 97 CYS A O 1
ATOM 800 N N . HIS A 1 98 ? 4.750 3.795 12.358 1.00 66.81 98 HIS A N 1
ATOM 801 C CA . HIS A 1 98 ? 4.576 4.337 13.709 1.00 66.81 98 HIS A CA 1
ATOM 802 C C . HIS A 1 98 ? 5.800 4.126 14.619 1.00 66.81 98 HIS A C 1
ATOM 804 O O . HIS A 1 98 ? 5.941 4.814 15.628 1.00 66.81 98 HIS A O 1
ATOM 810 N N . THR A 1 99 ? 6.687 3.166 14.310 1.00 65.56 99 THR A N 1
ATOM 811 C CA . THR A 1 99 ? 7.788 2.775 15.222 1.00 65.56 99 THR A CA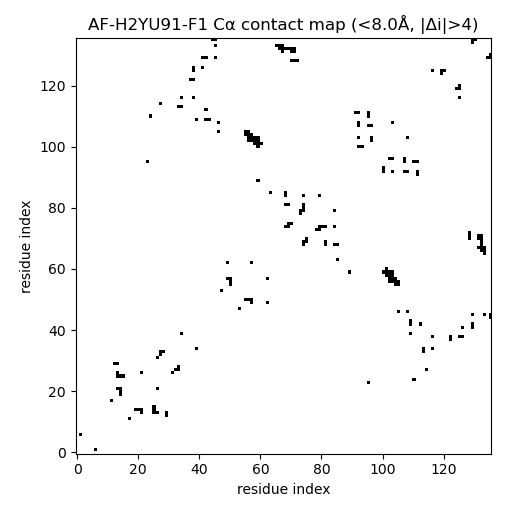 1
ATOM 812 C C . THR A 1 99 ? 9.174 2.775 14.576 1.00 65.56 99 THR A C 1
ATOM 814 O O . THR A 1 99 ? 10.104 3.369 15.120 1.00 65.56 99 THR A O 1
ATOM 817 N N . ASP A 1 100 ? 9.343 2.119 13.422 1.00 73.69 100 ASP A N 1
ATOM 818 C CA . ASP A 1 100 ? 10.623 2.045 12.708 1.00 73.69 100 ASP A CA 1
ATOM 819 C C . ASP A 1 100 ? 10.402 2.156 11.199 1.00 73.69 100 ASP A C 1
ATOM 821 O O . ASP A 1 100 ? 10.030 1.189 10.540 1.00 73.69 100 ASP A O 1
ATOM 825 N N . ALA A 1 101 ? 10.727 3.322 10.634 1.00 73.88 101 ALA A N 1
ATOM 826 C CA . ALA A 1 101 ? 10.619 3.611 9.201 1.00 73.88 101 ALA A CA 1
ATOM 827 C C . ALA A 1 101 ? 11.419 2.655 8.288 1.00 73.88 101 ALA A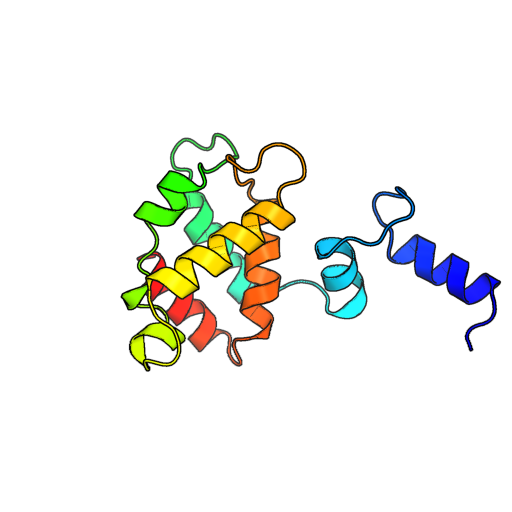 C 1
ATOM 829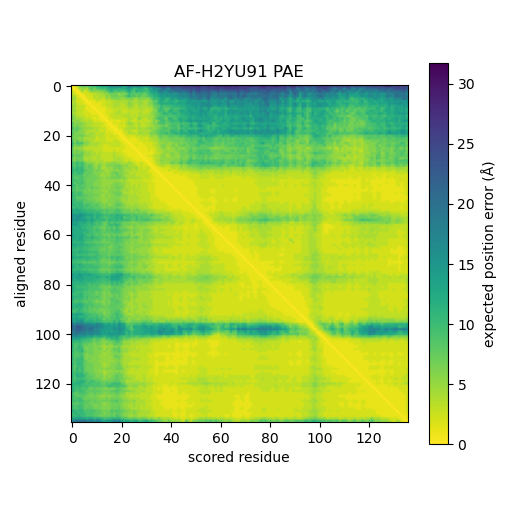 O O . ALA A 1 101 ? 11.354 2.758 7.061 1.00 73.88 101 ALA A O 1
ATOM 830 N N . ARG A 1 102 ? 12.229 1.749 8.852 1.00 85.00 102 ARG A N 1
ATOM 831 C CA . ARG A 1 102 ? 12.973 0.733 8.100 1.00 85.00 102 ARG A CA 1
ATOM 832 C C . ARG A 1 102 ? 12.229 -0.585 7.947 1.00 85.00 102 ARG A C 1
ATOM 834 O O . ARG A 1 102 ? 12.572 -1.323 7.023 1.00 85.00 102 ARG A O 1
ATOM 841 N N . ASN A 1 103 ? 11.287 -0.902 8.830 1.00 90.75 103 ASN A N 1
ATOM 842 C CA . ASN A 1 103 ? 10.658 -2.215 8.914 1.00 90.75 103 ASN A CA 1
ATOM 843 C C . ASN A 1 103 ? 9.151 -2.084 8.723 1.00 90.75 103 ASN A C 1
ATOM 845 O O . ASN A 1 103 ? 8.459 -1.558 9.580 1.00 90.75 103 ASN A O 1
ATOM 849 N N . ILE A 1 104 ? 8.664 -2.599 7.598 1.00 92.81 104 ILE A N 1
ATOM 850 C CA . ILE A 1 104 ? 7.266 -2.504 7.191 1.00 92.81 104 ILE A CA 1
ATOM 851 C C . ILE A 1 104 ? 6.533 -3.772 7.628 1.00 92.81 104 ILE A C 1
ATOM 853 O O . ILE A 1 104 ? 6.810 -4.876 7.137 1.00 92.81 104 ILE A O 1
ATOM 857 N N . SER A 1 105 ? 5.599 -3.623 8.556 1.00 93.31 105 SER A N 1
ATOM 858 C CA . SER A 1 105 ? 4.670 -4.662 8.990 1.00 93.31 105 SER A CA 1
ATOM 859 C C . SER A 1 105 ? 3.631 -4.982 7.909 1.00 93.31 105 SER A C 1
ATOM 861 O O . SER A 1 105 ? 3.476 -4.277 6.909 1.00 93.31 105 SER A O 1
ATOM 863 N N . TYR A 1 106 ? 2.889 -6.074 8.099 1.00 93.81 106 TYR A N 1
ATOM 864 C CA . TYR A 1 106 ? 1.794 -6.422 7.192 1.00 93.81 106 TYR A CA 1
ATOM 865 C C . TYR A 1 106 ? 0.661 -5.383 7.208 1.00 93.81 106 TYR A C 1
ATOM 867 O O . TYR A 1 106 ? 0.014 -5.180 6.178 1.00 93.81 106 TYR A O 1
ATOM 875 N N . VAL A 1 107 ? 0.427 -4.738 8.355 1.00 91.00 107 VAL A N 1
ATOM 876 C CA . VAL A 1 107 ? -0.622 -3.723 8.528 1.00 91.00 107 VAL A CA 1
ATOM 877 C C . VAL A 1 107 ? -0.278 -2.488 7.700 1.00 91.00 107 VAL A C 1
ATOM 879 O O . VAL A 1 107 ? -1.012 -2.181 6.767 1.00 91.00 107 VAL A O 1
ATOM 882 N N . GLU A 1 108 ? 0.906 -1.907 7.906 1.00 91.50 108 GLU A N 1
ATOM 883 C CA . GLU A 1 108 ? 1.382 -0.729 7.157 1.00 91.50 108 GLU A CA 1
ATOM 884 C C . GLU A 1 108 ? 1.459 -1.007 5.642 1.00 91.50 108 GLU A C 1
ATOM 886 O O . GLU A 1 108 ? 1.114 -0.167 4.810 1.00 91.50 108 GLU A O 1
ATOM 891 N N . PHE A 1 109 ? 1.875 -2.220 5.249 1.00 94.44 109 PHE A N 1
ATOM 892 C CA . PHE A 1 109 ? 1.860 -2.633 3.842 1.00 94.44 109 PHE A CA 1
ATOM 893 C C . PHE A 1 109 ? 0.446 -2.692 3.262 1.00 94.44 109 PHE A C 1
ATOM 895 O O . PHE A 1 109 ? 0.237 -2.330 2.103 1.00 94.44 109 PHE A O 1
ATOM 902 N N . THR A 1 110 ? -0.518 -3.170 4.047 1.00 93.62 110 THR A N 1
ATOM 903 C CA . THR A 1 110 ? -1.913 -3.249 3.619 1.00 93.62 110 THR A CA 1
ATOM 904 C C . THR A 1 110 ? -2.504 -1.854 3.489 1.00 93.62 110 THR A C 1
ATOM 906 O O . THR A 1 110 ? -3.038 -1.564 2.426 1.00 93.62 110 THR A O 1
ATOM 909 N N . GLU A 1 111 ? -2.329 -0.983 4.481 1.00 91.44 111 GLU A N 1
ATOM 910 C CA . GLU A 1 111 ? -2.822 0.404 4.480 1.00 91.44 111 GLU A CA 1
ATOM 911 C C . GLU A 1 111 ? -2.296 1.216 3.295 1.00 91.44 111 GLU A C 1
ATOM 913 O O . GLU A 1 111 ? -3.071 1.878 2.599 1.00 91.44 111 GLU A O 1
ATOM 918 N N . TYR A 1 112 ? -1.001 1.090 2.979 1.00 93.38 112 TYR A N 1
ATOM 919 C CA . TYR A 1 112 ? -0.438 1.682 1.765 1.00 93.38 112 TYR A CA 1
ATOM 920 C C . TYR A 1 112 ? -1.212 1.239 0.513 1.00 93.38 112 TYR A C 1
ATOM 922 O O . TYR A 1 112 ? -1.585 2.057 -0.333 1.00 93.38 112 TYR A O 1
ATOM 930 N N . TYR A 1 113 ? -1.489 -0.062 0.396 1.00 95.69 113 TYR A N 1
ATOM 931 C CA . TYR A 1 113 ? -2.223 -0.604 -0.743 1.00 95.69 113 TYR A CA 1
ATOM 932 C C . TYR A 1 113 ? -3.730 -0.345 -0.706 1.00 95.69 113 TYR A C 1
ATOM 934 O O . TYR A 1 113 ? -4.336 -0.352 -1.778 1.00 95.69 113 TYR A O 1
ATOM 942 N N . GLU A 1 114 ? -4.330 -0.064 0.451 1.00 93.12 114 GLU A N 1
ATOM 943 C CA . GLU A 1 114 ? -5.701 0.447 0.526 1.00 93.12 114 GLU A CA 1
ATOM 944 C C . GLU A 1 114 ? -5.781 1.818 -0.152 1.00 93.12 114 GLU A C 1
ATOM 946 O O . GLU A 1 114 ? -6.618 2.008 -1.034 1.00 93.12 114 GLU A O 1
ATOM 951 N N . GLY A 1 115 ? -4.832 2.715 0.137 1.00 91.69 115 GLY A N 1
ATOM 952 C CA . GLY A 1 115 ? -4.699 4.003 -0.549 1.00 91.69 115 GLY A CA 1
ATOM 953 C C . GLY A 1 115 ? -4.492 3.863 -2.059 1.00 91.69 115 GLY A C 1
ATOM 954 O O . GLY A 1 115 ? -5.234 4.442 -2.855 1.00 91.69 115 GLY A O 1
ATOM 955 N N . VAL A 1 116 ? -3.526 3.035 -2.479 1.00 93.88 116 VAL A N 1
ATOM 956 C CA . VAL A 1 116 ? -3.262 2.789 -3.911 1.00 93.88 116 VAL A CA 1
ATOM 957 C C . VAL A 1 116 ? -4.482 2.182 -4.607 1.00 93.88 116 VAL A C 1
ATOM 959 O O . VAL A 1 116 ? -4.798 2.561 -5.735 1.00 93.88 116 VAL A O 1
ATOM 962 N N . SER A 1 117 ? -5.193 1.265 -3.949 1.00 94.88 117 SER A N 1
ATOM 963 C CA . SER A 1 117 ? -6.388 0.606 -4.482 1.00 94.88 117 SER A CA 1
ATOM 964 C C . SER A 1 117 ? -7.451 1.621 -4.922 1.00 94.88 117 SER A C 1
ATOM 966 O O . SER A 1 117 ? -8.025 1.465 -5.999 1.00 94.88 117 SER A O 1
ATOM 968 N N . LEU A 1 118 ? -7.659 2.712 -4.182 1.00 92.12 118 LEU A N 1
ATOM 969 C CA . LEU A 1 118 ? -8.639 3.743 -4.556 1.00 92.12 118 LEU A CA 1
ATOM 970 C C . LEU A 1 118 ? -8.321 4.455 -5.872 1.00 92.12 118 LEU A C 1
ATOM 972 O O . LEU A 1 118 ? -9.219 4.971 -6.532 1.00 92.12 118 LEU A O 1
ATOM 976 N N . THR A 1 119 ? -7.051 4.466 -6.273 1.00 91.56 119 THR A N 1
ATOM 977 C CA . THR A 1 119 ? -6.618 5.080 -7.534 1.00 91.56 119 THR A CA 1
ATOM 978 C C . THR A 1 119 ? -6.820 4.159 -8.741 1.00 91.56 119 THR A C 1
ATOM 980 O O . THR A 1 119 ? -6.681 4.602 -9.881 1.00 91.56 119 THR A O 1
ATOM 983 N N . VAL A 1 120 ? -7.156 2.881 -8.512 1.00 94.81 120 VAL A N 1
ATOM 984 C CA . VAL A 1 120 ? -7.271 1.860 -9.557 1.00 94.81 120 VAL A CA 1
ATOM 985 C C . VAL A 1 120 ? -8.739 1.450 -9.759 1.00 94.81 120 VAL A C 1
ATOM 987 O O . VAL A 1 120 ? -9.328 0.836 -8.861 1.00 94.81 120 VAL A O 1
ATOM 990 N N . PRO A 1 121 ? -9.334 1.719 -10.941 1.00 93.12 121 PRO A N 1
ATOM 991 C CA . PRO A 1 121 ? -10.775 1.567 -11.157 1.00 93.12 121 PRO A CA 1
ATOM 992 C C . PRO A 1 121 ? -11.314 0.144 -10.997 1.00 93.12 121 PRO A C 1
ATOM 994 O O . PRO A 1 121 ? -12.409 -0.037 -10.472 1.00 93.12 121 PRO A O 1
ATOM 997 N N . THR A 1 122 ? -10.572 -0.876 -11.439 1.00 96.56 122 THR A N 1
ATOM 998 C CA . THR A 1 122 ? -11.057 -2.264 -11.445 1.00 96.56 122 THR A CA 1
ATOM 999 C C . THR A 1 122 ? -10.138 -3.207 -10.677 1.00 96.56 122 THR A C 1
ATOM 1001 O O . THR A 1 122 ? -8.925 -3.004 -10.591 1.00 96.56 122 THR A O 1
ATOM 1004 N N . ASP A 1 123 ? -10.711 -4.283 -10.132 1.00 97.38 123 ASP A N 1
ATOM 1005 C CA . ASP A 1 123 ? -9.940 -5.328 -9.448 1.00 97.38 123 ASP A CA 1
ATOM 1006 C C . ASP A 1 123 ? -8.936 -5.995 -10.392 1.00 97.38 123 ASP A C 1
ATOM 1008 O O . ASP A 1 123 ? -7.818 -6.308 -9.988 1.00 97.38 123 ASP A O 1
ATOM 1012 N N . ALA A 1 124 ? -9.309 -6.176 -11.663 1.00 97.56 124 ALA A N 1
ATOM 1013 C CA . ALA A 1 124 ? -8.433 -6.748 -12.678 1.00 97.56 124 ALA A CA 1
ATOM 1014 C C . ALA A 1 124 ? -7.192 -5.873 -12.908 1.00 97.56 124 ALA A C 1
ATOM 1016 O O . ALA A 1 124 ? -6.076 -6.396 -12.925 1.00 97.56 124 ALA A O 1
ATOM 1017 N N . ASP A 1 125 ? -7.370 -4.554 -13.011 1.00 97.25 125 ASP A N 1
ATOM 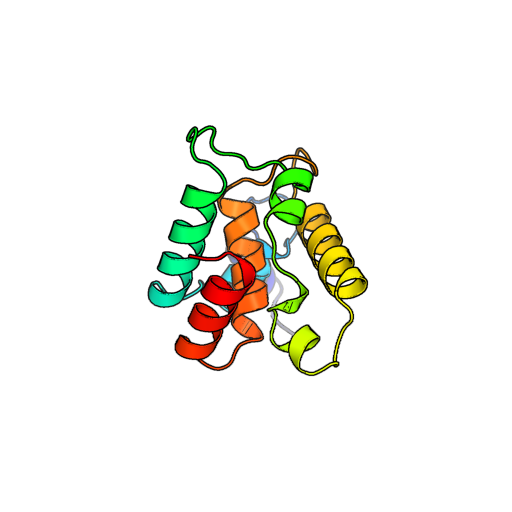1018 C CA . ASP A 1 125 ? -6.263 -3.609 -13.179 1.00 97.25 125 ASP A CA 1
ATOM 1019 C C . ASP A 1 125 ? -5.355 -3.599 -11.951 1.00 97.25 125 ASP A C 1
ATOM 1021 O O . ASP A 1 125 ? -4.131 -3.657 -12.087 1.00 97.25 125 ASP A O 1
ATOM 1025 N N . PHE A 1 126 ? -5.938 -3.612 -10.748 1.00 97.81 126 PHE A N 1
ATOM 1026 C CA . PHE A 1 126 ? -5.174 -3.642 -9.502 1.00 97.81 126 PHE A CA 1
ATOM 1027 C C . PHE A 1 126 ? -4.354 -4.929 -9.382 1.00 97.81 126 PHE A C 1
ATOM 1029 O O . PHE A 1 126 ? -3.157 -4.891 -9.095 1.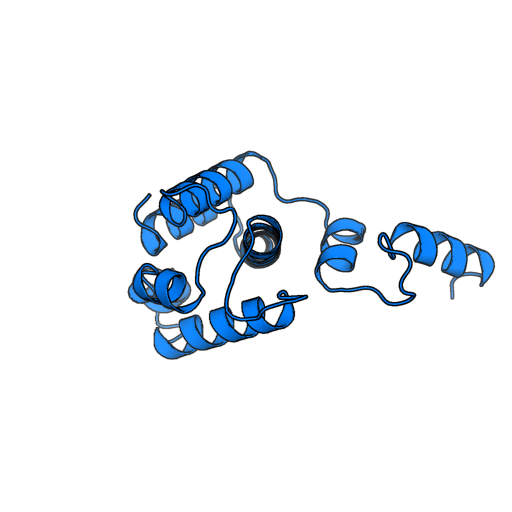00 97.81 126 PHE A O 1
ATOM 1036 N N . ILE A 1 127 ? -4.966 -6.082 -9.662 1.00 97.81 127 ILE A N 1
ATOM 1037 C CA . ILE A 1 127 ? -4.275 -7.373 -9.649 1.00 97.81 127 ILE A CA 1
ATOM 1038 C C . ILE A 1 127 ? -3.155 -7.387 -10.691 1.00 97.81 127 ILE A C 1
ATOM 1040 O O . ILE A 1 127 ? -2.049 -7.827 -10.381 1.00 97.81 127 ILE A O 1
ATOM 1044 N N . ASN A 1 128 ? -3.408 -6.907 -11.910 1.00 97.19 128 ASN A N 1
ATOM 1045 C CA . ASN A 1 128 ? -2.401 -6.866 -12.968 1.00 97.19 128 ASN A CA 1
ATOM 1046 C C . ASN A 1 128 ? -1.233 -5.951 -12.595 1.00 97.19 128 ASN A C 1
ATOM 1048 O O . ASN A 1 128 ? -0.081 -6.359 -12.733 1.00 97.19 128 ASN A O 1
ATOM 1052 N N . MET A 1 129 ? -1.510 -4.770 -12.042 1.00 97.56 129 MET A N 1
ATOM 1053 C CA . MET A 1 129 ? -0.488 -3.882 -11.491 1.00 97.56 129 MET A CA 1
ATOM 1054 C C . MET A 1 129 ? 0.342 -4.600 -10.417 1.00 97.56 129 MET A C 1
ATOM 1056 O O . MET A 1 129 ? 1.569 -4.616 -10.505 1.00 97.56 129 MET A O 1
ATOM 1060 N N . MET A 1 130 ? -0.299 -5.263 -9.449 1.00 97.56 130 MET A N 1
ATOM 1061 C CA . MET A 1 130 ? 0.403 -5.993 -8.388 1.00 97.56 130 MET A CA 1
ATOM 1062 C C . MET A 1 130 ? 1.291 -7.113 -8.941 1.00 97.56 130 MET A C 1
ATOM 1064 O O . MET A 1 130 ? 2.451 -7.234 -8.547 1.00 97.56 130 MET A O 1
ATOM 1068 N N . ARG A 1 131 ? 0.789 -7.905 -9.894 1.00 96.75 131 ARG A N 1
ATOM 1069 C CA . ARG A 1 131 ? 1.565 -8.964 -10.563 1.00 96.75 131 ARG A CA 1
ATOM 1070 C C . ARG A 1 131 ? 2.754 -8.401 -11.330 1.00 96.75 131 ARG A C 1
ATOM 1072 O O . ARG A 1 131 ? 3.858 -8.931 -11.226 1.00 96.75 131 ARG A O 1
ATOM 1079 N N . ASN A 1 132 ? 2.554 -7.310 -12.057 1.00 96.25 132 ASN A N 1
ATOM 1080 C CA . ASN A 1 132 ? 3.579 -6.688 -12.886 1.00 96.25 132 ASN A CA 1
ATOM 1081 C C . ASN A 1 132 ? 4.695 -6.057 -12.043 1.00 96.25 132 ASN A C 1
ATOM 1083 O O . ASN A 1 132 ? 5.880 -6.270 -12.334 1.00 96.25 132 ASN A O 1
ATOM 1087 N N . CYS A 1 133 ? 4.330 -5.340 -10.978 1.00 96.94 133 CYS A N 1
ATOM 1088 C CA . CYS A 1 133 ? 5.277 -4.669 -10.091 1.00 96.94 133 CYS A CA 1
ATOM 1089 C C . CYS A 1 133 ? 6.019 -5.640 -9.162 1.00 96.94 133 CYS A C 1
ATOM 1091 O O . CYS A 1 133 ? 7.211 -5.457 -8.924 1.00 96.94 133 CYS A O 1
ATOM 1093 N N . TRP A 1 134 ? 5.358 -6.693 -8.668 1.00 96.50 134 TRP A N 1
ATOM 1094 C CA . TRP A 1 134 ? 5.945 -7.613 -7.682 1.00 96.50 134 TRP A CA 1
ATOM 1095 C C . TRP A 1 134 ? 6.351 -8.975 -8.241 1.00 96.50 134 TRP A C 1
ATOM 1097 O O . TRP A 1 134 ? 7.015 -9.750 -7.551 1.00 96.50 134 TRP A O 1
ATOM 1107 N N . GLY A 1 135 ? 5.979 -9.304 -9.478 1.00 91.94 135 GLY A N 1
ATOM 1108 C CA . GLY A 1 135 ? 6.245 -10.604 -10.097 1.00 91.94 135 GLY A CA 1
ATOM 1109 C C . GLY A 1 135 ? 5.598 -11.767 -9.340 1.00 91.94 135 GLY A C 1
ATOM 1110 O O . GLY A 1 135 ? 6.301 -12.726 -9.009 1.00 91.94 135 GLY A O 1
ATOM 1111 N N . VAL A 1 136 ? 4.316 -11.636 -8.985 1.00 86.62 136 VAL A N 1
ATOM 1112 C CA . VAL A 1 136 ? 3.498 -12.669 -8.307 1.00 86.62 136 VAL A CA 1
ATOM 1113 C C . VAL A 1 136 ? 2.434 -13.266 -9.212 1.00 86.62 136 VAL A C 1
ATOM 1115 O O . VAL A 1 136 ? 2.129 -12.661 -10.255 1.00 86.62 136 VAL A O 1
#

Sequence (136 aa):
MLPQQDFESVWRVVDENNDGVIDYGEFMRSFIGEMNETRRAVVRKVYRKLDPRKCGFVNLLDLQKLYRARNHPLVANGNVSESELLRQMKESFAQLCHTDARNISYVEFTEYYEGVSLTVPTDADFINMMRNCWGV

Secondary structure (DSSP, 8-state):
---HHHHHHHHHHH-SS-SSS--HHHHHHHHT-PPPHHHHHHHHHHHHHH-TT--SEEEHHHHHHH--GGGSHHHHTTSS-HHHHHHHHHHHHHHH-SS-TTEEEHHHHHHHHHHHHHT-S-HHHHHHHHHHHH--

pLDDT: mean 90.08, std 7.22, range [58.44, 98.12]